Protein AF-A0A5B0N3D8-F1 (afdb_monomer_lite)

pLDDT: mean 88.39, std 17.31, range [31.67, 98.5]

Secondary structure (DSSP, 8-state):
-------PPPPSS---TTPEEPSSPEEBP--EE-SS-EE-TTT--EEEEE--S--SS--GGG-SS--SS--TTTT-EEEEEETT-GGG-EEEEEEEEE-TT--SHHHHTT-EEE-HHHHHHT---HHHHHHTEETT-EEEEES-TTSS-GGGS--

Foldseek 3Di:
DDDDPPPDPDPPDLPDPPKQWAPFWAFADCFAQALQGGDHLQPAWEKAAAQAQDDPDDECVRGQLAHNHRCLQFQFWKWKAQVPCPVLIDIHTHHHHDNQVDNDNVNRRRYMYTRPNSVVSNVADPVCVVVRTHGSTMIMDGPCSVVPPCSRDGD

InterPro domains:
  IPR036908 RlpA-like domain superfamily [G3DSA:2.40.40.10] (28-143)

Sequence (155 aa):
MNPGVHMAKRSETPDLERRYNTNQPSFYVAGGNGTCRVYDTNTDLGVCLWNGAEQNYPTAETAGWLNGDKKSNCGKQIYIQRKGRPETVQYVKVLDGCYFNAQTPDVGCFEIGVTLALFNKFNPTEKEKQDGKLYEGMTWDFNDLDGDKTANSPV

Structure (mmCIF, N/CA/C/O backbone):
data_AF-A0A5B0N3D8-F1
#
_entry.id   AF-A0A5B0N3D8-F1
#
loop_
_atom_site.group_PDB
_atom_site.id
_atom_site.type_symbol
_atom_site.label_atom_id
_atom_site.label_alt_id
_atom_site.label_comp_id
_atom_site.label_asym_id
_atom_site.label_entity_id
_atom_site.label_seq_id
_atom_site.pdbx_PDB_ins_code
_atom_site.Cartn_x
_atom_site.Cartn_y
_atom_site.Cartn_z
_atom_site.occupancy
_atom_site.B_iso_or_equiv
_atom_site.auth_seq_id
_atom_site.auth_comp_id
_atom_site.auth_asym_id
_atom_site.auth_atom_id
_atom_site.pdbx_PDB_model_num
ATOM 1 N N . MET A 1 1 ? 41.091 12.213 29.577 1.00 37.22 1 MET A N 1
ATOM 2 C CA . MET A 1 1 ? 40.534 10.981 28.976 1.00 37.22 1 MET A CA 1
ATOM 3 C C . MET A 1 1 ? 39.149 10.783 29.575 1.00 37.22 1 MET A C 1
ATOM 5 O O . MET A 1 1 ? 39.041 10.791 30.792 1.00 37.22 1 MET A O 1
ATOM 9 N N . ASN A 1 2 ? 38.111 10.770 28.735 1.00 31.67 2 ASN A N 1
ATOM 10 C CA . ASN A 1 2 ? 36.694 10.859 29.119 1.00 31.67 2 ASN A CA 1
ATOM 11 C C . ASN A 1 2 ? 36.172 9.564 29.769 1.00 31.67 2 ASN A C 1
ATOM 13 O O . ASN A 1 2 ? 36.261 8.517 29.125 1.00 31.67 2 ASN A O 1
ATOM 17 N N . PRO A 1 3 ? 35.553 9.618 30.961 1.00 38.97 3 PRO A N 1
ATOM 18 C CA . PRO A 1 3 ? 34.712 8.546 31.469 1.00 38.97 3 PRO A CA 1
ATOM 19 C C . PRO A 1 3 ? 33.243 8.855 31.140 1.00 38.97 3 PRO A C 1
ATOM 21 O O . PRO A 1 3 ? 32.737 9.914 31.498 1.00 38.97 3 PRO A O 1
ATOM 24 N N . GLY A 1 4 ? 32.548 7.933 30.476 1.00 38.19 4 GLY A N 1
ATOM 25 C CA . GLY A 1 4 ? 31.088 8.004 30.350 1.00 38.19 4 GLY A CA 1
ATOM 26 C C . GLY A 1 4 ? 30.569 7.932 28.922 1.00 38.19 4 GLY A C 1
ATOM 27 O O . GLY A 1 4 ? 29.920 8.856 28.447 1.00 38.19 4 GLY A O 1
ATOM 28 N N . VAL A 1 5 ? 30.784 6.800 28.255 1.00 41.28 5 VAL A N 1
ATOM 29 C CA . VAL A 1 5 ? 29.801 6.337 27.272 1.00 41.28 5 VAL A CA 1
ATOM 30 C C . VAL A 1 5 ? 28.942 5.325 28.012 1.00 41.28 5 VAL A C 1
ATOM 32 O O . VAL A 1 5 ? 29.324 4.167 28.175 1.00 41.28 5 VAL A O 1
ATOM 35 N N . HIS A 1 6 ? 27.811 5.791 28.542 1.00 38.78 6 HIS A N 1
ATOM 36 C CA . HIS A 1 6 ? 26.741 4.901 28.963 1.00 38.78 6 HIS A CA 1
ATOM 37 C C . HIS A 1 6 ? 26.333 4.088 27.735 1.00 38.78 6 HIS A C 1
ATOM 39 O O . HIS A 1 6 ? 25.738 4.623 26.802 1.00 38.78 6 HIS A O 1
ATOM 45 N N . MET A 1 7 ? 26.686 2.803 27.716 1.00 42.22 7 MET A N 1
ATOM 46 C CA . MET A 1 7 ? 26.062 1.859 26.803 1.00 42.22 7 MET A CA 1
ATOM 47 C C . MET A 1 7 ? 24.579 1.839 27.157 1.00 42.22 7 MET A C 1
ATOM 49 O O . MET A 1 7 ? 24.193 1.303 28.197 1.00 42.22 7 MET A O 1
ATOM 53 N N . ALA A 1 8 ? 23.762 2.498 26.337 1.00 45.22 8 ALA A N 1
ATOM 54 C CA . ALA A 1 8 ? 22.323 2.346 26.408 1.00 45.22 8 ALA A CA 1
ATOM 55 C C . ALA A 1 8 ? 22.035 0.846 26.278 1.00 45.22 8 ALA A C 1
ATOM 57 O O . ALA A 1 8 ? 22.397 0.221 25.279 1.00 45.22 8 ALA A O 1
ATOM 58 N N . LYS A 1 9 ? 21.465 0.250 27.331 1.00 37.78 9 LYS A N 1
ATOM 59 C CA . LYS A 1 9 ? 20.971 -1.123 27.275 1.00 37.78 9 LYS A CA 1
ATOM 60 C C . LYS A 1 9 ? 19.964 -1.191 26.128 1.00 37.78 9 LYS A C 1
ATOM 62 O O . LYS A 1 9 ? 18.964 -0.479 26.148 1.00 37.78 9 LYS A O 1
ATOM 67 N N . ARG A 1 10 ? 20.266 -2.028 25.136 1.00 42.47 10 ARG A N 1
ATOM 68 C CA . ARG A 1 10 ? 19.332 -2.455 24.092 1.00 42.47 10 ARG A CA 1
ATOM 69 C C . ARG A 1 10 ? 18.055 -2.942 24.783 1.00 42.47 10 ARG A C 1
ATOM 71 O O . ARG A 1 10 ? 18.166 -3.732 25.719 1.00 42.47 10 ARG A O 1
ATOM 78 N N . SER A 1 11 ? 16.895 -2.426 24.376 1.00 43.66 11 SER A N 1
ATOM 79 C CA . SER A 1 11 ? 15.593 -2.829 24.921 1.00 43.66 11 SER A CA 1
ATOM 80 C C . SER A 1 11 ? 15.483 -4.361 24.948 1.00 43.66 11 SER A C 1
ATOM 82 O O . SER A 1 11 ? 15.846 -5.018 23.975 1.00 43.66 11 SER A O 1
ATOM 84 N N . GLU A 1 12 ? 15.041 -4.930 26.075 1.00 42.38 12 GLU A N 1
ATOM 85 C CA . GLU A 1 12 ? 14.931 -6.385 26.314 1.00 42.38 12 GLU A CA 1
ATOM 86 C C . GLU A 1 12 ? 13.692 -7.028 25.667 1.00 42.38 12 GLU A C 1
ATOM 88 O O . GLU A 1 12 ? 13.403 -8.205 25.865 1.00 42.38 12 GLU A O 1
ATOM 93 N N . THR A 1 13 ? 13.002 -6.287 24.816 1.00 43.28 13 THR A N 1
ATOM 94 C CA . THR A 1 13 ? 12.149 -6.823 23.765 1.00 43.28 13 THR A CA 1
ATOM 95 C C . THR A 1 13 ? 12.826 -6.486 22.439 1.00 43.28 13 THR A C 1
ATOM 97 O O . THR A 1 13 ? 13.255 -5.341 22.264 1.00 43.28 13 THR A O 1
ATOM 100 N N . PRO A 1 14 ? 12.936 -7.411 21.467 1.00 41.41 14 PRO A N 1
ATOM 101 C CA . PRO A 1 14 ? 13.224 -7.053 20.081 1.00 41.41 14 PRO A CA 1
ATOM 102 C C . PRO A 1 14 ? 12.001 -6.313 19.508 1.00 41.41 14 PRO A C 1
ATOM 104 O O . PRO A 1 14 ? 11.403 -6.716 18.520 1.00 41.41 14 PRO A O 1
ATOM 107 N N . ASP A 1 15 ? 11.563 -5.250 20.182 1.00 43.44 15 ASP A N 1
ATOM 108 C CA . ASP A 1 15 ? 10.378 -4.481 19.869 1.00 43.44 15 ASP A CA 1
ATOM 109 C C . ASP A 1 15 ? 10.721 -3.587 18.693 1.00 43.44 15 ASP A C 1
ATOM 111 O O . ASP A 1 15 ? 10.954 -2.395 18.838 1.00 43.44 15 ASP A O 1
ATOM 115 N N . LEU A 1 16 ? 10.696 -4.180 17.502 1.00 47.69 16 LEU A N 1
ATOM 116 C CA . LEU A 1 16 ? 10.009 -3.554 16.388 1.00 47.69 16 LEU A CA 1
ATOM 117 C C . LEU A 1 16 ? 10.515 -2.122 16.094 1.00 47.69 16 LEU A C 1
ATOM 119 O O . LEU A 1 16 ? 9.726 -1.230 15.801 1.00 47.69 16 LEU A O 1
ATOM 123 N N . GLU A 1 17 ? 11.821 -1.872 16.213 1.00 46.16 17 GLU A N 1
ATOM 124 C CA . GLU A 1 17 ? 12.438 -0.554 15.976 1.00 46.16 17 GLU A CA 1
ATOM 125 C C . GLU A 1 17 ? 12.498 -0.210 14.477 1.00 46.16 17 GLU A C 1
ATOM 127 O O . GLU A 1 17 ? 12.806 0.917 14.098 1.00 46.16 17 GLU A O 1
ATOM 132 N N . ARG A 1 18 ? 12.167 -1.171 13.606 1.00 60.62 18 ARG A N 1
ATOM 133 C CA . ARG A 1 18 ? 12.283 -1.072 12.147 1.00 60.62 18 ARG A CA 1
ATOM 134 C C . ARG A 1 18 ? 10.950 -0.817 11.427 1.00 60.62 18 ARG A C 1
ATOM 136 O O . ARG A 1 18 ? 10.842 -1.096 10.247 1.00 60.62 18 ARG A O 1
ATOM 143 N N . ARG A 1 19 ? 9.921 -0.286 12.097 1.00 79.38 19 ARG A N 1
ATOM 144 C CA . ARG A 1 19 ? 8.605 -0.081 11.450 1.00 79.38 19 ARG A CA 1
ATOM 145 C C . ARG A 1 19 ? 8.559 1.197 10.624 1.00 79.38 19 ARG A C 1
ATOM 147 O O . ARG A 1 19 ? 9.006 2.254 11.071 1.00 79.38 19 ARG A O 1
ATOM 154 N N . TYR A 1 20 ? 7.881 1.127 9.488 1.00 88.06 20 TYR A N 1
ATOM 155 C CA . TYR A 1 20 ? 7.495 2.288 8.704 1.00 88.06 20 TYR A CA 1
ATOM 156 C C . TYR A 1 20 ? 6.211 2.878 9.279 1.00 88.06 20 TYR A C 1
ATOM 158 O O . TYR A 1 20 ? 5.166 2.229 9.329 1.00 88.06 20 TYR A O 1
ATOM 166 N N . ASN A 1 21 ? 6.298 4.120 9.738 1.00 92.12 21 ASN A N 1
ATOM 167 C CA . ASN A 1 21 ? 5.134 4.918 10.087 1.00 92.12 21 ASN A CA 1
ATOM 168 C C . ASN A 1 21 ? 4.851 5.871 8.937 1.00 92.12 21 ASN A C 1
ATOM 170 O O . ASN A 1 21 ? 5.733 6.653 8.589 1.00 92.12 21 ASN A O 1
ATOM 174 N N . THR A 1 22 ? 3.636 5.845 8.396 1.00 92.12 22 THR A N 1
ATOM 175 C CA . THR A 1 22 ? 3.267 6.800 7.349 1.00 92.12 22 THR A CA 1
ATOM 176 C C . THR A 1 22 ? 3.353 8.229 7.882 1.00 92.12 22 THR A C 1
ATOM 178 O O . THR A 1 22 ? 3.076 8.501 9.066 1.00 92.12 22 THR A O 1
ATOM 181 N N . ASN A 1 23 ? 3.747 9.140 6.994 1.00 89.56 23 ASN A N 1
ATOM 182 C CA . ASN A 1 23 ? 3.765 10.575 7.248 1.00 89.56 23 ASN A CA 1
ATOM 183 C C . ASN A 1 23 ? 2.521 11.253 6.663 1.00 89.56 23 ASN A C 1
ATOM 185 O O . ASN A 1 23 ? 2.191 12.367 7.068 1.00 89.56 23 ASN A O 1
ATOM 189 N N . GLN A 1 24 ? 1.816 10.580 5.748 1.00 90.00 24 GLN A N 1
ATOM 190 C CA . GLN A 1 24 ? 0.567 11.041 5.153 1.00 90.00 24 GLN A CA 1
ATOM 191 C C . GLN A 1 24 ? -0.600 10.080 5.456 1.00 90.00 24 GLN A C 1
ATOM 19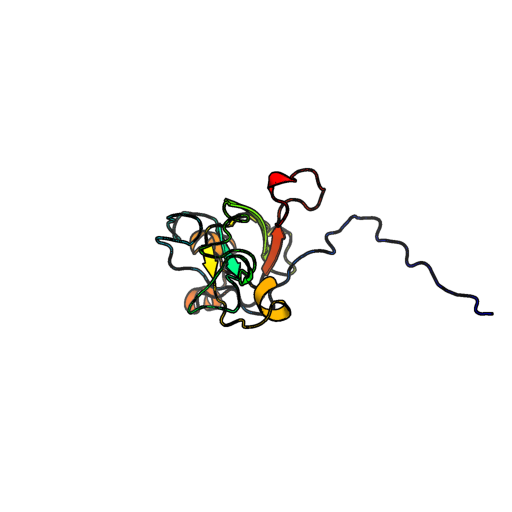3 O O . GLN A 1 24 ? -0.392 8.928 5.862 1.00 90.00 24 GLN A O 1
ATOM 198 N N . PRO A 1 25 ? -1.855 10.539 5.276 1.00 92.62 25 PRO A N 1
ATOM 199 C CA . PRO A 1 25 ? -3.020 9.667 5.342 1.00 92.62 25 PRO A CA 1
ATOM 200 C C . PRO A 1 25 ? -2.970 8.568 4.276 1.00 92.62 25 PRO A C 1
ATOM 202 O O . PRO A 1 25 ? -2.818 8.859 3.087 1.00 92.62 25 PRO A O 1
ATOM 205 N N . SER A 1 26 ? -3.186 7.317 4.679 1.00 92.38 26 SER A N 1
ATOM 206 C CA . SER A 1 26 ? -3.317 6.202 3.735 1.00 92.38 26 SER A CA 1
ATOM 207 C C . SER A 1 26 ? -4.662 6.266 3.021 1.00 92.38 26 SER A C 1
ATOM 209 O O . SER A 1 26 ? -5.703 6.361 3.668 1.00 92.38 26 SER A O 1
ATOM 211 N N . PHE A 1 27 ? -4.658 6.186 1.693 1.00 94.44 27 PHE A N 1
ATOM 212 C CA . PHE A 1 27 ? -5.870 6.118 0.873 1.00 94.44 27 PHE A CA 1
ATOM 213 C C . PHE A 1 27 ? -6.199 4.673 0.485 1.00 94.44 27 PHE A C 1
ATOM 215 O O . PHE A 1 27 ? -5.339 3.791 0.606 1.00 94.44 27 PHE A O 1
ATOM 222 N N . TYR A 1 28 ? -7.418 4.435 -0.015 1.00 91.44 28 TYR A N 1
ATOM 223 C CA . TYR A 1 28 ? -7.745 3.157 -0.645 1.00 91.44 28 TYR A CA 1
ATOM 224 C C . TYR A 1 28 ? -7.571 3.170 -2.172 1.00 91.44 28 TYR A C 1
ATOM 226 O O . TYR A 1 28 ? -7.935 4.130 -2.849 1.00 91.44 28 TYR A O 1
ATOM 234 N N . VAL A 1 29 ? -7.016 2.095 -2.729 1.00 93.88 29 VAL A N 1
ATOM 235 C CA . VAL A 1 29 ? -6.782 1.928 -4.174 1.00 93.88 29 VAL A CA 1
ATOM 236 C C . VAL A 1 29 ? -8.042 1.455 -4.907 1.00 93.88 29 VAL A C 1
ATOM 238 O O . VAL A 1 29 ? -8.901 0.802 -4.317 1.00 93.88 29 VAL A O 1
ATOM 241 N N . ALA A 1 30 ? -8.150 1.739 -6.207 1.00 91.25 30 ALA A N 1
ATOM 242 C CA . ALA A 1 30 ? -9.328 1.391 -7.012 1.00 91.25 30 ALA A CA 1
ATOM 243 C C . ALA A 1 30 ? -9.405 -0.094 -7.438 1.00 91.25 30 ALA A C 1
ATOM 245 O O . ALA A 1 30 ? -10.476 -0.556 -7.822 1.00 91.25 30 ALA A O 1
ATOM 246 N N . GLY A 1 31 ? -8.310 -0.858 -7.351 1.00 91.69 31 GLY A N 1
ATOM 247 C CA . GLY A 1 31 ? -8.246 -2.217 -7.902 1.00 91.69 31 GLY A CA 1
ATOM 248 C C . GLY A 1 31 ? -7.962 -2.247 -9.405 1.00 91.69 31 GLY A C 1
ATOM 249 O O . GLY A 1 31 ? -7.671 -1.222 -10.020 1.00 91.69 31 GLY A O 1
ATOM 250 N N . GLY A 1 32 ? -8.044 -3.437 -10.001 1.00 94.62 32 GLY A N 1
ATOM 251 C CA . GLY A 1 32 ? -7.793 -3.663 -11.425 1.00 94.62 32 GLY A CA 1
ATOM 252 C C . GLY A 1 32 ? -6.439 -4.314 -11.695 1.00 94.62 32 GLY A C 1
ATOM 253 O O . GLY A 1 32 ? -5.962 -5.122 -10.898 1.00 94.62 32 GLY A O 1
ATOM 254 N N . ASN A 1 33 ? -5.845 -4.010 -12.854 1.00 94.75 33 ASN A N 1
ATOM 255 C CA . ASN A 1 33 ? -4.551 -4.560 -13.257 1.00 94.75 33 ASN A CA 1
ATOM 256 C C . ASN A 1 33 ? -3.405 -3.836 -12.538 1.00 94.75 33 ASN A C 1
ATOM 258 O O . ASN A 1 33 ? -2.866 -2.858 -13.053 1.00 94.75 33 ASN A O 1
ATOM 262 N N . GLY A 1 34 ? -3.069 -4.314 -11.342 1.00 92.56 34 GLY A N 1
ATOM 263 C CA . GLY A 1 34 ? -1.961 -3.796 -10.554 1.00 92.56 34 GLY A CA 1
ATOM 264 C C . GLY A 1 34 ? -0.595 -4.266 -11.043 1.00 92.56 34 GLY A C 1
ATOM 265 O O . GLY A 1 34 ? -0.454 -5.231 -11.796 1.00 92.56 34 GLY A O 1
ATOM 266 N N . THR A 1 35 ? 0.439 -3.620 -10.519 1.00 95.81 35 THR A N 1
ATOM 267 C CA . THR A 1 35 ? 1.857 -3.904 -10.775 1.00 95.81 35 THR A CA 1
ATOM 268 C C . THR A 1 35 ? 2.198 -5.382 -10.554 1.00 95.81 35 THR A C 1
ATOM 270 O O . THR A 1 35 ? 2.928 -5.979 -11.355 1.00 95.81 35 THR A O 1
ATOM 273 N N . CYS A 1 36 ? 1.656 -5.994 -9.494 1.00 96.69 36 CYS A N 1
ATOM 274 C CA . CYS A 1 36 ? 1.937 -7.388 -9.154 1.00 96.69 36 CYS A CA 1
ATOM 275 C C . CYS A 1 36 ? 0.954 -8.379 -9.773 1.00 96.69 36 CYS A C 1
ATOM 277 O O . CYS A 1 36 ? 1.361 -9.473 -10.162 1.00 96.69 36 CYS A O 1
ATOM 279 N N . ARG A 1 37 ? -0.337 -8.035 -9.806 1.00 94.56 37 ARG A N 1
ATOM 280 C CA . ARG A 1 37 ? -1.414 -8.886 -10.321 1.00 94.56 37 ARG A CA 1
ATOM 281 C C . ARG A 1 37 ? -2.701 -8.087 -10.504 1.00 94.56 37 ARG A C 1
ATOM 283 O O . ARG A 1 37 ? -2.837 -6.992 -9.969 1.00 94.56 37 ARG A O 1
ATOM 290 N N . VAL A 1 38 ? -3.685 -8.708 -11.149 1.00 97.56 38 VAL A N 1
ATOM 291 C CA . VAL A 1 38 ? -5.078 -8.254 -11.081 1.00 97.56 38 VAL A CA 1
ATOM 292 C C . VAL A 1 38 ? -5.642 -8.506 -9.676 1.00 97.56 38 VAL A C 1
ATOM 294 O O . VAL A 1 38 ? -5.411 -9.577 -9.109 1.00 97.56 38 VAL A O 1
ATOM 297 N N . TYR A 1 39 ? -6.360 -7.534 -9.110 1.00 97.56 39 TYR A N 1
ATOM 298 C CA . TYR A 1 39 ? -7.036 -7.656 -7.812 1.00 97.56 39 TYR A CA 1
ATOM 299 C C . TYR A 1 39 ? -8.336 -6.841 -7.763 1.00 97.56 39 TYR A C 1
ATOM 301 O O . TYR A 1 39 ? -8.471 -5.826 -8.450 1.00 97.56 39 TYR A O 1
ATOM 309 N N . ASP A 1 40 ? -9.283 -7.273 -6.932 1.00 97.94 40 ASP A N 1
ATOM 310 C CA . ASP A 1 40 ? -10.518 -6.542 -6.639 1.00 97.94 40 ASP A CA 1
ATOM 311 C C . ASP A 1 40 ? -10.390 -5.850 -5.281 1.00 97.94 40 ASP A C 1
ATOM 313 O O . ASP A 1 40 ? -10.330 -6.494 -4.234 1.00 97.94 40 ASP A O 1
ATOM 317 N N . THR A 1 41 ? -10.373 -4.517 -5.284 1.00 98.25 41 THR A N 1
ATOM 318 C CA . THR A 1 41 ? -10.217 -3.720 -4.060 1.00 98.25 41 THR A CA 1
ATOM 319 C C . THR A 1 41 ? -11.327 -3.956 -3.030 1.00 98.25 41 THR A C 1
ATOM 321 O O . THR A 1 41 ? -11.105 -3.749 -1.837 1.00 98.25 41 THR A O 1
ATOM 324 N N . ASN A 1 42 ? -12.511 -4.404 -3.460 1.00 98.19 42 ASN A N 1
ATOM 325 C CA . ASN A 1 42 ? -13.657 -4.639 -2.582 1.00 98.19 42 ASN A CA 1
ATOM 326 C C . ASN A 1 42 ? -13.538 -5.942 -1.786 1.00 98.19 42 ASN A C 1
ATOM 328 O O . ASN A 1 42 ? -14.178 -6.070 -0.742 1.00 98.19 42 ASN A O 1
ATOM 332 N N . THR A 1 43 ? -12.734 -6.902 -2.255 1.00 98.00 43 THR A N 1
ATOM 333 C CA . THR A 1 43 ? -12.638 -8.241 -1.651 1.00 98.00 43 THR A CA 1
ATOM 334 C C . THR A 1 43 ? -11.223 -8.636 -1.253 1.00 98.00 43 THR A C 1
ATOM 336 O O . THR A 1 43 ? -11.039 -9.313 -0.241 1.00 98.00 43 THR A O 1
ATOM 339 N N . ASP A 1 44 ? -10.213 -8.242 -2.027 1.00 98.19 44 ASP A N 1
ATOM 340 C CA . ASP A 1 44 ? -8.825 -8.582 -1.742 1.00 98.19 44 ASP A CA 1
ATOM 341 C C . ASP A 1 44 ? -8.281 -7.728 -0.597 1.00 98.19 44 ASP A C 1
ATOM 343 O O . ASP A 1 44 ? -8.342 -6.504 -0.634 1.00 98.19 44 ASP A O 1
ATOM 347 N N . LEU A 1 45 ? -7.677 -8.378 0.401 1.00 98.06 45 LEU A N 1
ATOM 348 C CA . LEU A 1 45 ? -6.918 -7.701 1.450 1.00 98.06 45 LEU A CA 1
ATOM 349 C C . LEU A 1 45 ? -5.462 -7.545 1.017 1.00 98.06 45 LEU A C 1
ATOM 351 O O . LEU A 1 45 ? -4.689 -8.508 0.977 1.00 98.06 45 LEU A O 1
ATOM 355 N N . GLY A 1 46 ? -5.076 -6.312 0.732 1.00 97.94 46 GLY A N 1
ATOM 356 C CA . GLY A 1 46 ? -3.717 -5.994 0.330 1.00 97.94 46 GLY A CA 1
ATOM 357 C C . GLY A 1 46 ? -3.405 -4.515 0.325 1.00 97.94 46 GLY A C 1
ATOM 358 O O . GLY A 1 46 ? -4.240 -3.682 0.696 1.00 97.94 46 GLY A O 1
ATOM 359 N N . VAL A 1 47 ? -2.177 -4.227 -0.088 1.00 98.19 47 VAL A N 1
ATOM 360 C CA . VAL A 1 47 ? -1.594 -2.887 -0.084 1.00 98.19 47 VAL A CA 1
ATOM 361 C C . VAL A 1 47 ? -0.895 -2.564 -1.393 1.00 98.19 47 VAL A C 1
ATOM 363 O O . VAL A 1 47 ? -0.492 -3.465 -2.136 1.00 98.19 47 VAL A O 1
ATOM 366 N N . CYS A 1 48 ? -0.700 -1.270 -1.619 1.00 97.94 48 CYS A N 1
ATOM 367 C CA . CYS A 1 48 ? 0.267 -0.768 -2.574 1.00 97.94 48 CYS A CA 1
ATOM 368 C C . CYS A 1 48 ? 1.416 -0.062 -1.851 1.00 97.94 48 CYS A C 1
ATOM 370 O O . CYS A 1 48 ? 1.187 0.689 -0.900 1.00 97.94 48 CYS A O 1
ATOM 372 N N . LEU A 1 49 ? 2.644 -0.305 -2.306 1.00 97.75 49 LEU A N 1
ATOM 373 C CA . LEU A 1 49 ? 3.851 0.337 -1.775 1.00 97.75 49 LEU A CA 1
ATOM 374 C C . LEU A 1 49 ? 4.426 1.321 -2.792 1.00 97.75 49 LEU A C 1
ATOM 376 O O . LEU A 1 49 ? 4.027 1.317 -3.955 1.00 97.75 49 LEU A O 1
ATOM 380 N N . TRP A 1 50 ? 5.353 2.181 -2.368 1.00 97.50 50 TRP A N 1
ATOM 381 C CA . TRP A 1 50 ? 5.850 3.245 -3.239 1.00 97.50 50 TRP A CA 1
ATOM 382 C C . TRP A 1 50 ? 6.548 2.702 -4.483 1.00 97.50 50 TRP A C 1
ATOM 384 O O . TRP A 1 50 ? 7.436 1.852 -4.374 1.00 97.50 50 TRP A O 1
ATOM 394 N N . ASN A 1 51 ? 6.143 3.196 -5.657 1.00 96.62 51 ASN A N 1
ATOM 395 C CA . ASN A 1 51 ? 6.634 2.696 -6.936 1.00 96.62 51 ASN A CA 1
ATOM 396 C C . ASN A 1 51 ? 7.959 3.338 -7.403 1.00 96.62 51 ASN A C 1
ATOM 398 O O . ASN A 1 51 ? 8.566 2.874 -8.365 1.00 96.62 51 ASN A O 1
ATOM 402 N N . GLY A 1 52 ? 8.440 4.364 -6.699 1.00 96.44 52 GLY A N 1
ATOM 403 C CA . GLY A 1 52 ? 9.647 5.115 -7.049 1.00 96.44 52 GLY A CA 1
ATOM 404 C C . GLY A 1 52 ? 9.340 6.518 -7.569 1.00 96.44 52 GLY A C 1
ATOM 405 O O . GLY A 1 52 ? 8.190 6.888 -7.790 1.00 96.44 52 GLY A O 1
ATOM 406 N N . ALA A 1 53 ? 10.382 7.331 -7.732 1.00 95.56 53 ALA A N 1
ATOM 407 C CA . ALA A 1 53 ? 10.236 8.731 -8.135 1.00 95.56 53 ALA A CA 1
ATOM 408 C C . ALA A 1 53 ? 10.007 8.900 -9.647 1.00 95.56 53 ALA A C 1
ATOM 410 O O . ALA A 1 53 ? 9.293 9.806 -10.069 1.00 95.56 53 ALA A O 1
ATOM 411 N N . GLU A 1 54 ? 10.601 8.026 -10.464 1.00 95.94 54 GLU A N 1
ATOM 412 C CA . GLU A 1 54 ? 10.488 8.064 -11.925 1.00 95.94 54 GLU A CA 1
ATOM 413 C C . GLU A 1 54 ? 9.149 7.468 -12.379 1.00 95.94 54 GLU A C 1
ATOM 415 O O . GLU A 1 54 ? 8.863 6.306 -12.097 1.00 95.94 54 GLU A O 1
ATOM 420 N N . GLN A 1 55 ? 8.335 8.262 -13.081 1.00 93.56 55 GLN A N 1
ATOM 421 C CA . GLN A 1 55 ? 6.991 7.868 -13.533 1.00 93.56 55 GLN A CA 1
ATOM 422 C C . GLN A 1 55 ? 6.842 7.805 -15.058 1.00 93.56 55 GLN A C 1
ATOM 424 O O . GLN A 1 55 ? 5.880 7.217 -15.544 1.00 93.56 55 GLN A O 1
ATOM 429 N N . ASN A 1 56 ? 7.759 8.403 -15.821 1.00 94.19 56 ASN A N 1
ATOM 430 C CA . ASN A 1 56 ? 7.683 8.442 -17.280 1.00 94.19 56 ASN A CA 1
ATOM 431 C C . ASN A 1 56 ? 8.363 7.220 -17.902 1.00 94.19 56 ASN A C 1
ATOM 433 O O . ASN A 1 56 ? 7.802 6.595 -18.799 1.00 94.19 56 ASN A O 1
ATOM 437 N N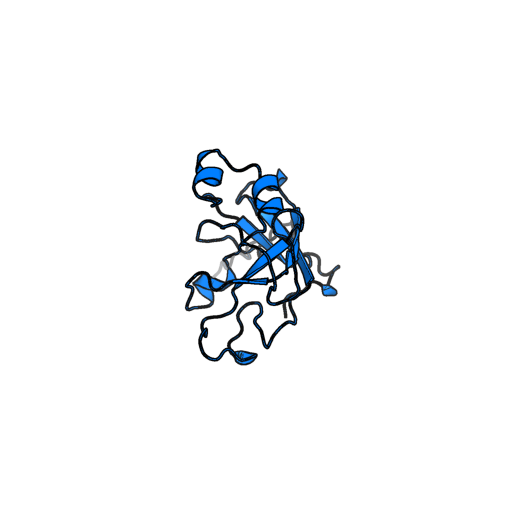 . TYR A 1 57 ? 9.559 6.879 -17.411 1.00 95.25 57 TYR A N 1
ATOM 438 C CA . TYR A 1 57 ? 10.367 5.764 -17.916 1.00 95.25 57 TYR A CA 1
ATOM 439 C C . TYR A 1 57 ? 10.975 4.955 -16.760 1.00 95.25 57 TYR A C 1
ATOM 441 O O . TYR A 1 57 ? 12.197 4.939 -16.600 1.00 95.25 57 TYR A O 1
ATOM 449 N N . PRO A 1 58 ? 10.143 4.328 -15.908 1.00 94.75 58 PRO A N 1
ATOM 450 C CA . PRO A 1 58 ? 10.640 3.573 -14.767 1.00 94.75 58 PRO A CA 1
ATOM 451 C C . PRO A 1 58 ? 11.472 2.373 -15.229 1.00 94.75 58 PRO A C 1
ATOM 453 O O . PRO A 1 58 ? 11.056 1.649 -16.128 1.00 94.75 58 PRO A O 1
ATOM 456 N N . THR A 1 59 ? 12.610 2.144 -14.575 1.00 96.88 59 THR A N 1
ATOM 457 C CA . THR A 1 59 ? 13.450 0.949 -14.740 1.00 96.88 59 THR A CA 1
ATOM 458 C C . THR A 1 59 ? 13.576 0.210 -13.410 1.00 96.88 59 THR A C 1
ATOM 460 O O . THR A 1 59 ? 13.107 0.683 -12.370 1.00 96.88 59 THR A O 1
ATOM 463 N N . ALA A 1 60 ? 14.237 -0.949 -13.394 1.00 96.25 60 ALA A N 1
ATOM 464 C CA . ALA A 1 60 ? 14.479 -1.670 -12.147 1.00 96.25 60 ALA A CA 1
ATOM 465 C C . ALA A 1 60 ? 15.315 -0.856 -11.133 1.00 96.25 60 ALA A C 1
ATOM 467 O O . ALA A 1 60 ? 15.127 -1.000 -9.925 1.00 96.25 60 ALA A O 1
ATOM 468 N N . GLU A 1 61 ? 16.203 0.021 -11.609 1.00 95.44 61 GLU A N 1
ATOM 469 C CA . GLU A 1 61 ? 17.085 0.869 -10.797 1.00 95.44 61 GLU A CA 1
ATOM 470 C C . GLU A 1 61 ? 16.360 2.076 -10.192 1.00 95.44 61 GLU A C 1
ATOM 472 O O . GLU A 1 61 ? 16.771 2.573 -9.145 1.00 95.44 61 GLU A O 1
ATOM 477 N N . THR A 1 62 ? 15.281 2.545 -10.825 1.00 95.19 62 THR A N 1
ATOM 478 C CA . THR A 1 62 ? 14.478 3.676 -10.329 1.00 95.19 62 THR A CA 1
ATOM 479 C C . THR A 1 62 ? 13.308 3.236 -9.449 1.00 95.19 62 THR A C 1
ATOM 481 O O . THR A 1 62 ? 12.486 4.067 -9.054 1.00 95.19 62 THR A O 1
ATOM 484 N N . ALA A 1 63 ? 13.192 1.935 -9.175 1.00 96.00 63 ALA A N 1
ATOM 485 C CA . ALA A 1 63 ? 12.128 1.381 -8.356 1.00 96.00 63 ALA A CA 1
ATOM 486 C C . ALA A 1 63 ? 12.210 1.881 -6.908 1.00 96.00 63 ALA A C 1
ATOM 488 O O . ALA A 1 63 ? 13.288 1.954 -6.318 1.00 96.00 63 ALA A O 1
ATOM 489 N N . GLY A 1 64 ? 11.046 2.167 -6.321 1.00 96.12 64 GLY A N 1
ATOM 490 C CA . GLY A 1 64 ? 10.899 2.270 -4.871 1.00 96.12 64 GLY A CA 1
ATOM 491 C C . GLY A 1 64 ? 10.921 0.876 -4.237 1.00 96.12 64 GLY A C 1
ATOM 492 O O . GLY A 1 64 ? 11.849 0.090 -4.425 1.00 96.12 64 GLY A O 1
ATOM 493 N N . TRP A 1 65 ? 9.848 0.525 -3.530 1.00 96.94 65 TRP A N 1
ATOM 494 C CA . TRP A 1 65 ? 9.665 -0.845 -3.044 1.00 96.94 65 TRP A CA 1
ATOM 495 C C . TRP A 1 65 ? 9.413 -1.839 -4.181 1.00 96.94 65 TRP A C 1
ATOM 497 O O . TRP A 1 65 ? 9.757 -3.012 -4.071 1.00 96.94 65 TRP A O 1
ATOM 507 N N . LEU A 1 66 ? 8.799 -1.393 -5.270 1.00 97.44 66 LEU A N 1
ATOM 508 C CA . LEU A 1 66 ? 8.553 -2.175 -6.476 1.00 97.44 66 LEU A CA 1
ATOM 509 C C . LEU A 1 66 ? 8.257 -1.232 -7.635 1.00 97.44 66 LEU A C 1
ATOM 511 O O . LEU A 1 66 ? 7.933 -0.082 -7.404 1.00 97.44 66 LEU A O 1
ATOM 515 N N . ASN A 1 67 ? 8.287 -1.712 -8.868 1.00 97.06 67 ASN A N 1
ATOM 516 C CA . ASN A 1 67 ? 7.608 -1.067 -9.992 1.00 97.06 67 ASN A CA 1
ATOM 517 C C . ASN A 1 67 ? 7.323 -2.107 -11.085 1.00 97.06 67 ASN A C 1
ATOM 519 O O . ASN A 1 67 ? 7.384 -3.313 -10.829 1.00 97.06 67 ASN A O 1
ATOM 523 N N . GLY A 1 68 ? 6.988 -1.648 -12.294 1.00 94.94 68 GLY A N 1
ATOM 524 C CA . GLY A 1 68 ? 6.745 -2.522 -13.442 1.00 94.94 68 GLY A CA 1
ATOM 525 C C . GLY A 1 68 ? 7.909 -3.470 -13.757 1.00 94.94 68 GLY A C 1
ATOM 526 O O . GLY A 1 68 ? 7.652 -4.622 -14.106 1.00 94.94 68 GLY A O 1
ATOM 527 N N . ASP A 1 69 ? 9.149 -3.026 -13.534 1.00 95.81 69 ASP A N 1
ATOM 528 C CA . ASP A 1 69 ? 10.372 -3.746 -13.904 1.00 95.81 69 ASP A CA 1
ATOM 529 C C . ASP A 1 69 ? 11.037 -4.464 -12.714 1.00 95.81 69 ASP A C 1
ATOM 531 O O . ASP A 1 69 ? 11.641 -5.523 -12.884 1.00 95.81 69 ASP A O 1
ATOM 535 N N . LYS A 1 70 ? 10.877 -3.960 -11.481 1.00 96.56 70 LYS A N 1
ATOM 536 C CA . LYS A 1 70 ? 11.335 -4.596 -10.234 1.00 96.56 70 LYS A CA 1
ATOM 537 C C . LYS A 1 70 ? 10.140 -5.079 -9.411 1.00 96.56 70 LYS A C 1
ATOM 539 O O . LYS A 1 70 ? 9.606 -4.363 -8.568 1.00 96.56 70 LYS A O 1
ATOM 544 N N . LYS A 1 71 ? 9.747 -6.339 -9.619 1.00 96.75 71 LYS A N 1
ATOM 545 C CA . LYS A 1 71 ? 8.598 -6.981 -8.942 1.00 96.75 71 LYS A CA 1
ATOM 546 C C . LYS A 1 71 ? 8.976 -7.879 -7.759 1.00 96.75 71 LYS A C 1
ATOM 548 O O . LYS A 1 71 ? 8.142 -8.637 -7.275 1.00 96.75 71 LYS A O 1
ATOM 553 N N . SER A 1 72 ? 10.215 -7.820 -7.275 1.00 96.12 72 SER A N 1
ATOM 554 C CA . SER A 1 72 ? 10.739 -8.725 -6.235 1.00 96.12 72 SER A CA 1
ATOM 555 C C . SER A 1 72 ? 9.951 -8.700 -4.920 1.00 96.12 72 SER A C 1
ATOM 557 O O . SER A 1 72 ? 9.915 -9.710 -4.220 1.00 96.12 72 SER A O 1
ATOM 559 N N . ASN A 1 73 ? 9.299 -7.579 -4.594 1.00 97.50 73 ASN A N 1
ATOM 560 C CA . ASN A 1 73 ? 8.477 -7.439 -3.388 1.00 97.50 73 ASN A CA 1
ATOM 561 C C . ASN A 1 73 ? 6.991 -7.789 -3.596 1.00 97.50 73 ASN A C 1
ATOM 563 O O . ASN A 1 73 ? 6.216 -7.782 -2.639 1.00 97.50 73 ASN A O 1
ATOM 567 N N . CYS A 1 74 ? 6.579 -8.149 -4.814 1.00 97.69 74 CYS A N 1
ATOM 568 C CA . CYS A 1 74 ? 5.208 -8.555 -5.099 1.00 97.69 74 CYS A CA 1
ATOM 569 C C . CYS A 1 74 ? 4.805 -9.828 -4.350 1.00 97.69 74 CYS A C 1
ATOM 571 O O . CYS A 1 74 ? 5.541 -10.811 -4.309 1.00 97.69 74 CYS A O 1
ATOM 573 N N . GLY A 1 75 ? 3.599 -9.829 -3.778 1.00 97.19 75 GLY A N 1
ATOM 574 C CA . GLY A 1 75 ? 3.028 -10.988 -3.090 1.00 97.19 75 GLY A CA 1
ATOM 575 C C . GLY A 1 75 ? 3.626 -11.296 -1.715 1.00 97.19 75 GLY A C 1
ATOM 576 O O . GLY A 1 75 ? 3.040 -12.116 -1.000 1.00 97.19 75 GLY A O 1
ATOM 577 N N . LYS A 1 76 ? 4.719 -10.627 -1.319 1.00 97.62 76 LYS A N 1
ATOM 578 C CA . LYS A 1 76 ? 5.261 -10.705 0.041 1.00 97.62 76 LYS A CA 1
ATOM 579 C C . LYS A 1 76 ? 4.214 -10.246 1.043 1.00 97.62 76 LYS A C 1
ATOM 581 O O . LYS A 1 76 ? 3.404 -9.356 0.761 1.00 97.62 76 LYS A O 1
ATOM 586 N N . GLN A 1 77 ? 4.222 -10.886 2.203 1.00 97.12 77 GLN A N 1
ATOM 587 C CA . GLN A 1 77 ? 3.341 -10.516 3.292 1.00 97.12 77 GLN A CA 1
ATOM 588 C C . GLN A 1 77 ? 3.963 -9.381 4.100 1.00 97.12 77 GLN A C 1
ATOM 590 O O . GLN A 1 77 ? 5.135 -9.430 4.469 1.00 97.12 77 GLN A O 1
ATOM 595 N N . ILE A 1 78 ? 3.145 -8.391 4.417 1.00 96.44 78 ILE A N 1
ATOM 596 C CA . ILE A 1 78 ? 3.460 -7.341 5.375 1.00 96.44 78 ILE A CA 1
ATOM 597 C C . ILE A 1 78 ? 2.543 -7.488 6.586 1.00 96.44 78 ILE A C 1
ATOM 599 O O . ILE A 1 78 ? 1.441 -8.040 6.468 1.00 96.44 78 ILE A O 1
ATOM 603 N N . TYR A 1 79 ? 2.970 -6.978 7.735 1.00 94.88 79 TYR A N 1
ATOM 604 C CA . TYR A 1 79 ? 2.023 -6.610 8.779 1.00 94.88 79 TYR A CA 1
ATOM 605 C C . TYR A 1 79 ? 1.694 -5.120 8.643 1.00 94.88 79 TYR A C 1
ATOM 607 O O . TYR A 1 79 ? 2.526 -4.317 8.221 1.00 94.88 79 TYR A O 1
ATOM 615 N N . ILE A 1 80 ? 0.475 -4.746 9.008 1.00 97.06 80 ILE A N 1
ATOM 616 C CA . ILE A 1 80 ? 0.001 -3.365 8.970 1.00 97.06 80 ILE A CA 1
ATOM 617 C C . ILE A 1 80 ? -1.057 -3.153 10.051 1.00 97.06 80 ILE A C 1
ATOM 619 O O . ILE A 1 80 ? -1.927 -3.994 10.257 1.00 97.06 80 ILE A O 1
ATOM 623 N N . GLN A 1 81 ? -0.996 -2.021 10.740 1.00 96.56 81 GLN A N 1
ATOM 624 C CA . GLN A 1 81 ? -1.936 -1.626 11.789 1.00 96.56 81 GLN A CA 1
ATOM 625 C C . GLN A 1 81 ? -2.176 -0.117 11.741 1.00 96.56 81 GLN A C 1
ATOM 627 O O . GLN A 1 81 ? -1.333 0.629 11.232 1.00 96.56 81 GLN A O 1
ATOM 632 N N . ARG A 1 82 ? -3.285 0.358 12.317 1.00 96.25 82 ARG A N 1
ATOM 633 C CA . ARG A 1 82 ? -3.450 1.793 12.579 1.00 96.25 82 ARG A CA 1
ATOM 634 C C . ARG A 1 82 ? -2.320 2.267 13.494 1.00 96.25 82 ARG A C 1
ATOM 636 O O . ARG A 1 82 ? -1.920 1.565 14.431 1.00 96.25 82 ARG A O 1
ATOM 643 N N . LYS A 1 83 ? -1.783 3.452 13.212 1.00 92.94 83 LYS A N 1
ATOM 644 C CA . LYS A 1 83 ? -0.655 4.009 13.965 1.00 92.94 83 LYS A CA 1
ATOM 645 C C . LYS A 1 83 ? -0.990 4.087 15.458 1.00 92.94 83 LYS A C 1
ATOM 647 O O . LYS A 1 83 ? -2.038 4.597 15.841 1.00 92.94 83 LYS A O 1
ATOM 652 N N . GLY A 1 84 ? -0.116 3.533 16.300 1.00 90.25 84 GLY A N 1
ATOM 653 C CA . GLY A 1 84 ? -0.312 3.489 17.757 1.00 90.25 84 GLY A CA 1
ATOM 654 C C . GLY A 1 84 ? -1.414 2.543 18.264 1.00 90.25 84 GLY A C 1
ATOM 655 O O . GLY A 1 84 ? -1.691 2.558 19.458 1.00 90.25 84 GLY A O 1
ATOM 656 N N . ARG A 1 85 ? -2.023 1.719 17.398 1.00 92.75 85 ARG A N 1
ATOM 657 C CA . ARG A 1 85 ? -3.137 0.812 17.731 1.00 92.75 85 ARG A CA 1
ATOM 658 C C . ARG A 1 85 ? -2.810 -0.654 17.395 1.00 92.75 85 ARG A C 1
ATOM 660 O O . ARG A 1 85 ? -3.276 -1.169 16.370 1.00 92.75 85 ARG A O 1
ATOM 667 N N . PRO A 1 86 ? -1.956 -1.327 18.191 1.00 91.31 86 PRO A N 1
ATOM 668 C CA . PRO A 1 86 ? -1.477 -2.685 17.905 1.00 91.31 86 PRO A CA 1
ATOM 669 C C . PRO A 1 86 ? -2.581 -3.748 17.838 1.00 91.31 86 PRO A C 1
ATOM 671 O O . PRO A 1 86 ? -2.435 -4.751 17.147 1.00 91.31 86 PRO A O 1
ATOM 674 N N . GLU A 1 87 ? -3.721 -3.514 18.482 1.00 93.12 87 GLU A N 1
ATOM 675 C CA . GLU A 1 87 ? -4.901 -4.377 18.429 1.00 93.12 87 GLU A CA 1
ATOM 676 C C . GLU A 1 87 ? -5.544 -4.459 17.035 1.00 93.12 87 GLU A C 1
ATOM 678 O O . GLU A 1 87 ? -6.369 -5.334 16.782 1.00 93.12 87 GLU A O 1
ATOM 683 N N . THR A 1 88 ? -5.171 -3.564 16.115 1.00 95.75 88 THR A N 1
ATOM 684 C CA . THR A 1 88 ? -5.735 -3.509 14.758 1.00 95.75 88 THR A CA 1
ATOM 685 C C . THR A 1 88 ? -4.940 -4.303 13.722 1.00 95.75 88 THR A C 1
ATOM 687 O O . THR A 1 88 ? -5.316 -4.297 12.549 1.00 95.75 88 THR A O 1
ATOM 690 N N . VAL A 1 89 ? -3.860 -4.987 14.121 1.00 96.25 89 VAL A N 1
ATOM 691 C CA . VAL A 1 89 ? -2.905 -5.615 13.196 1.00 96.25 89 VAL A CA 1
ATOM 692 C C . VAL A 1 89 ? -3.562 -6.546 12.175 1.00 96.25 89 VAL A C 1
ATOM 694 O O . VAL A 1 89 ? -4.423 -7.368 12.488 1.00 96.25 89 VAL A O 1
ATOM 697 N N . GLN A 1 90 ? -3.129 -6.419 10.925 1.00 97.56 90 GLN A N 1
ATOM 698 C CA . GLN A 1 90 ? -3.502 -7.262 9.800 1.00 97.56 90 GLN A CA 1
ATOM 699 C C . GLN A 1 90 ? -2.241 -7.768 9.107 1.00 97.56 90 GLN A C 1
ATOM 701 O O . GLN A 1 90 ? -1.252 -7.047 9.006 1.00 97.56 90 GLN A O 1
ATOM 706 N N . TYR A 1 91 ? -2.307 -8.985 8.570 1.00 96.62 91 TYR A N 1
ATOM 707 C CA . TYR A 1 91 ? -1.259 -9.555 7.727 1.00 96.62 91 TYR A CA 1
ATOM 708 C C . TYR A 1 91 ? -1.793 -9.707 6.309 1.00 96.62 91 TYR A C 1
ATOM 710 O O . TYR A 1 91 ? -2.714 -10.488 6.063 1.00 96.62 91 TYR A O 1
ATOM 718 N N . VAL A 1 92 ? -1.238 -8.941 5.377 1.00 98.00 92 VAL A N 1
ATOM 719 C CA . VAL A 1 92 ? -1.772 -8.788 4.015 1.00 98.00 92 VAL A CA 1
ATOM 720 C C . VAL A 1 92 ? -0.646 -8.812 2.990 1.00 98.00 92 VAL A C 1
ATOM 722 O O . VAL A 1 92 ? 0.525 -8.779 3.356 1.00 98.00 92 VAL A O 1
ATOM 725 N N . LYS A 1 93 ? -0.981 -8.910 1.702 1.00 97.69 93 LYS A N 1
ATOM 726 C CA . LYS A 1 93 ? 0.016 -9.003 0.626 1.00 97.69 93 LYS A CA 1
ATOM 727 C C . LYS A 1 93 ? 0.256 -7.661 -0.058 1.00 97.69 93 LYS A C 1
ATOM 729 O O . LYS A 1 93 ? -0.665 -6.852 -0.178 1.00 97.69 93 LYS A O 1
ATOM 734 N N . VAL A 1 94 ? 1.466 -7.478 -0.585 1.00 98.12 94 VAL A N 1
ATOM 735 C CA . VAL A 1 94 ? 1.768 -6.426 -1.567 1.00 98.12 94 VAL A CA 1
ATOM 736 C C . VAL A 1 94 ? 1.129 -6.799 -2.904 1.00 98.12 94 VAL A C 1
ATOM 738 O O . VAL A 1 94 ? 1.469 -7.831 -3.492 1.00 98.12 94 VAL A O 1
ATOM 741 N N . LEU A 1 95 ? 0.181 -5.983 -3.364 1.00 97.94 95 LEU A N 1
ATOM 742 C CA . LEU A 1 95 ? -0.591 -6.219 -4.589 1.00 97.94 95 LEU A CA 1
ATOM 743 C C . LEU A 1 95 ? -0.239 -5.245 -5.714 1.00 97.94 95 LEU A C 1
ATOM 745 O O . LEU A 1 95 ? -0.463 -5.562 -6.884 1.00 97.94 95 LEU A O 1
ATOM 749 N N . ASP A 1 96 ? 0.292 -4.072 -5.377 1.00 97.88 96 ASP A N 1
ATOM 750 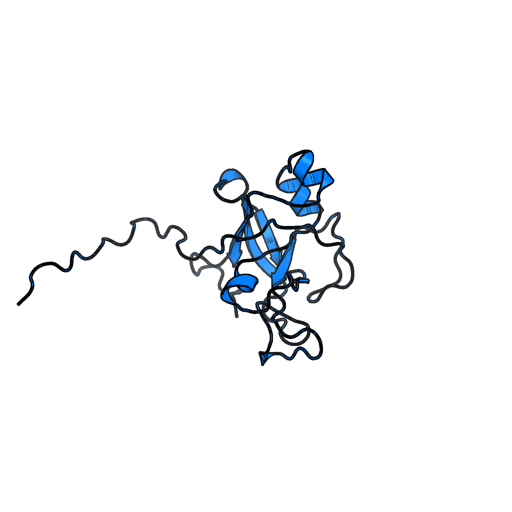C CA . ASP A 1 96 ? 0.465 -2.995 -6.345 1.00 97.88 96 ASP A CA 1
ATOM 751 C C . ASP A 1 96 ? 1.569 -1.999 -5.956 1.00 97.88 96 ASP A C 1
ATOM 753 O O . ASP A 1 96 ? 2.098 -2.029 -4.842 1.00 97.88 96 ASP A O 1
ATOM 757 N N . GLY A 1 97 ? 1.901 -1.112 -6.890 1.00 96.81 97 GLY A N 1
ATOM 758 C CA . GLY A 1 97 ? 2.762 0.046 -6.707 1.00 96.81 97 GLY A CA 1
ATOM 759 C C . GLY A 1 97 ? 1.951 1.344 -6.754 1.00 96.81 97 GLY A C 1
ATOM 760 O O . GLY A 1 97 ? 1.051 1.491 -7.574 1.00 96.81 97 GLY A O 1
ATOM 761 N N . CYS A 1 98 ? 2.280 2.300 -5.890 1.00 96.62 98 CYS A N 1
ATOM 762 C CA . CYS A 1 98 ? 1.629 3.604 -5.792 1.00 96.62 98 CYS A CA 1
ATOM 763 C C . CYS A 1 98 ? 2.659 4.733 -5.836 1.00 96.62 98 CYS A C 1
ATOM 765 O O . CYS A 1 98 ? 3.715 4.639 -5.223 1.00 96.62 98 CYS A O 1
ATOM 767 N N . TYR A 1 99 ? 2.347 5.830 -6.522 1.00 93.69 99 TYR A N 1
ATOM 768 C CA . TYR A 1 99 ? 3.283 6.952 -6.642 1.00 93.69 99 TYR A CA 1
ATOM 769 C C . TYR A 1 99 ? 3.351 7.837 -5.391 1.00 93.69 99 TYR A C 1
ATOM 771 O O . TYR A 1 99 ? 4.404 8.382 -5.068 1.00 93.69 99 TYR A O 1
ATOM 779 N N . PHE A 1 100 ? 2.232 8.001 -4.677 1.00 94.25 100 PHE A N 1
ATOM 780 C CA . PHE A 1 100 ? 2.098 8.902 -3.517 1.00 94.25 100 PHE A CA 1
ATOM 781 C C . PHE A 1 100 ? 2.488 10.372 -3.779 1.00 94.25 100 PHE A C 1
ATOM 783 O O . PHE A 1 100 ? 2.559 11.155 -2.837 1.00 94.25 100 PHE A O 1
ATOM 790 N N . ASN A 1 101 ? 2.732 10.766 -5.037 1.00 93.00 101 ASN A N 1
ATOM 791 C CA . ASN A 1 101 ? 3.384 12.031 -5.397 1.00 93.00 101 ASN A CA 1
ATOM 792 C C . ASN A 1 101 ? 4.729 12.254 -4.677 1.00 93.00 101 ASN A C 1
ATOM 794 O O . ASN A 1 101 ? 5.144 13.395 -4.474 1.00 93.00 101 ASN A O 1
ATOM 798 N N . ALA A 1 102 ? 5.406 11.171 -4.287 1.00 93.25 102 ALA A N 1
ATOM 799 C CA . ALA A 1 102 ? 6.675 11.222 -3.580 1.00 93.25 102 ALA A CA 1
ATOM 800 C C . ALA A 1 102 ? 7.839 11.131 -4.574 1.00 93.25 102 ALA A C 1
ATOM 802 O O . ALA A 1 102 ? 7.934 10.182 -5.350 1.00 93.25 102 ALA A O 1
ATOM 803 N N . GLN A 1 103 ? 8.736 12.118 -4.527 1.00 93.31 103 GLN A N 1
ATOM 804 C CA . GLN A 1 103 ? 9.903 12.204 -5.416 1.00 93.31 103 GLN A CA 1
ATOM 805 C C . GLN A 1 103 ? 11.193 11.687 -4.770 1.00 93.31 103 GLN A C 1
ATOM 807 O O . GLN A 1 103 ? 12.223 11.599 -5.435 1.00 93.31 103 GLN A O 1
ATOM 812 N N . THR A 1 104 ? 11.162 11.358 -3.479 1.00 92.25 104 THR A N 1
ATOM 813 C CA . THR A 1 104 ? 12.347 10.951 -2.725 1.00 92.25 104 THR A CA 1
ATOM 814 C C . THR A 1 104 ? 12.045 9.762 -1.807 1.00 92.25 104 THR A C 1
ATOM 816 O O . THR A 1 104 ? 10.908 9.620 -1.340 1.00 92.25 104 THR A O 1
ATOM 819 N N . PRO A 1 105 ? 13.038 8.895 -1.524 1.00 90.75 105 PRO A N 1
ATOM 820 C CA . PRO A 1 105 ? 12.839 7.717 -0.678 1.00 90.75 105 PRO A CA 1
ATOM 821 C C . PRO A 1 105 ? 12.415 8.020 0.762 1.00 90.75 105 PRO A C 1
ATOM 823 O O . PRO A 1 105 ? 11.629 7.272 1.332 1.00 90.75 105 PRO A O 1
ATOM 826 N N . ASP A 1 106 ? 12.908 9.105 1.358 1.00 88.25 106 ASP A N 1
ATOM 827 C CA . ASP A 1 106 ? 12.566 9.515 2.727 1.00 88.25 106 ASP A CA 1
ATOM 828 C C . ASP A 1 106 ? 11.081 9.862 2.887 1.00 88.25 106 ASP A C 1
ATOM 830 O O . ASP A 1 106 ? 10.515 9.663 3.960 1.00 88.25 106 ASP A O 1
ATOM 834 N N . VAL A 1 107 ? 10.437 10.305 1.805 1.00 88.44 107 VAL A N 1
ATOM 835 C CA . VAL A 1 107 ? 8.988 10.494 1.754 1.00 88.44 107 VAL A CA 1
ATOM 836 C C . VAL A 1 107 ? 8.311 9.187 1.352 1.00 88.44 107 VAL A C 1
ATOM 838 O O . VAL A 1 107 ? 7.502 8.652 2.102 1.00 88.44 107 VAL A O 1
ATOM 841 N N . GLY A 1 108 ? 8.653 8.641 0.183 1.00 92.94 108 GLY A N 1
ATOM 842 C CA . GLY A 1 108 ? 7.896 7.558 -0.440 1.00 92.94 108 GLY A CA 1
ATOM 843 C C . GLY A 1 108 ? 7.971 6.223 0.299 1.00 92.94 108 GLY A C 1
ATOM 844 O O . GLY A 1 108 ? 6.955 5.545 0.431 1.00 92.94 108 GLY A O 1
ATOM 845 N N . CYS A 1 109 ? 9.134 5.838 0.833 1.00 92.88 109 CYS A N 1
ATOM 846 C CA . CYS A 1 109 ? 9.319 4.506 1.417 1.00 92.88 109 CYS A CA 1
ATOM 847 C C . CYS A 1 109 ? 8.479 4.255 2.676 1.00 92.88 109 CYS A C 1
ATOM 849 O O . CYS A 1 109 ? 8.309 3.098 3.052 1.00 92.88 109 CYS A O 1
ATOM 851 N N . PHE A 1 110 ? 7.962 5.303 3.318 1.00 94.44 110 PHE A N 1
ATOM 852 C CA . PHE A 1 110 ? 7.133 5.192 4.516 1.00 94.44 110 PHE A CA 1
ATOM 853 C C . PHE A 1 110 ? 5.639 5.102 4.198 1.00 94.44 110 PHE A C 1
ATOM 855 O O . PHE A 1 110 ? 4.863 4.634 5.035 1.00 94.44 110 PHE A O 1
ATOM 862 N N . GLU A 1 111 ? 5.231 5.527 3.002 1.00 95.88 111 GLU A N 1
ATOM 863 C CA . GLU A 1 111 ? 3.828 5.604 2.617 1.00 95.88 111 GLU A CA 1
ATOM 864 C C . GLU A 1 111 ? 3.278 4.257 2.145 1.00 95.88 111 GLU A C 1
ATOM 866 O O . GLU A 1 111 ? 3.964 3.436 1.531 1.00 95.88 111 GLU A O 1
ATOM 871 N N . ILE A 1 112 ? 1.996 4.042 2.437 1.00 97.81 112 ILE A N 1
ATOM 872 C CA . ILE A 1 112 ? 1.271 2.829 2.072 1.00 97.81 112 ILE A CA 1
ATOM 873 C C . ILE A 1 112 ? -0.170 3.168 1.712 1.00 97.81 112 ILE A C 1
ATOM 875 O O . ILE A 1 112 ? -0.844 3.929 2.413 1.00 97.81 112 ILE A O 1
ATOM 879 N N . GLY A 1 113 ? -0.646 2.595 0.612 1.00 97.62 113 GLY A N 1
ATOM 880 C CA . GLY A 1 113 ? -2.057 2.588 0.248 1.00 97.62 113 GLY A CA 1
ATOM 881 C C . GLY A 1 113 ? -2.649 1.221 0.553 1.00 97.62 113 GLY A C 1
ATOM 882 O O . GLY A 1 113 ? -1.951 0.207 0.536 1.00 97.62 113 GLY A O 1
ATOM 883 N N . VAL A 1 114 ? -3.941 1.182 0.846 1.00 98.38 114 VAL A N 1
ATOM 884 C CA . VAL A 1 114 ? -4.653 -0.048 1.214 1.00 98.38 114 VAL A CA 1
ATOM 885 C C . VAL A 1 114 ? -5.732 -0.365 0.186 1.00 98.38 114 VAL A C 1
ATOM 887 O O . VAL A 1 114 ? -6.185 0.494 -0.549 1.00 98.38 114 VAL A O 1
ATOM 890 N N . THR A 1 115 ? -6.172 -1.606 0.106 1.00 98.50 115 THR A N 1
ATOM 891 C CA . THR A 1 115 ? -7.423 -1.966 -0.594 1.00 98.50 115 THR A CA 1
ATOM 892 C C . THR A 1 115 ? -8.641 -1.436 0.165 1.00 98.50 115 THR A C 1
ATOM 894 O O . THR A 1 115 ? -8.558 -1.201 1.371 1.00 98.50 115 THR A O 1
ATOM 897 N N . LEU A 1 116 ? -9.789 -1.269 -0.496 1.00 98.38 116 LEU A N 1
ATOM 898 C CA . LEU A 1 116 ? -11.027 -0.820 0.151 1.00 98.38 116 LEU A CA 1
ATOM 899 C C . LEU A 1 116 ? -11.513 -1.834 1.202 1.00 98.38 116 LEU A C 1
ATOM 901 O O . LEU A 1 116 ? -11.951 -1.448 2.285 1.00 98.38 116 LEU A O 1
ATOM 905 N N . ALA A 1 117 ? -11.365 -3.132 0.931 1.00 98.50 117 ALA A N 1
ATOM 906 C CA . ALA A 1 117 ? -11.634 -4.195 1.897 1.00 98.50 117 ALA A CA 1
ATOM 907 C C . ALA A 1 117 ? -10.802 -4.019 3.178 1.00 98.50 117 ALA A C 1
ATOM 909 O O . ALA A 1 117 ? -11.329 -4.092 4.290 1.00 98.50 117 ALA A O 1
ATOM 910 N N . LEU A 1 118 ? -9.503 -3.740 3.028 1.00 98.50 118 LEU A N 1
ATOM 911 C CA . LEU A 1 118 ? -8.601 -3.519 4.154 1.00 98.50 118 LEU A CA 1
ATOM 912 C C . LEU A 1 118 ? -8.873 -2.183 4.859 1.00 98.50 118 LEU A C 1
ATOM 914 O O . LEU A 1 118 ? -8.879 -2.139 6.087 1.00 98.50 118 LEU A O 1
ATOM 918 N N . PHE A 1 119 ? -9.162 -1.122 4.105 1.00 98.44 119 PHE A N 1
ATOM 919 C CA . PHE A 1 119 ? -9.596 0.171 4.631 1.00 98.44 119 PHE A CA 1
ATOM 920 C C . PHE A 1 119 ? -10.791 0.006 5.573 1.00 98.44 119 PHE A C 1
ATOM 922 O O . PHE A 1 119 ? -10.721 0.420 6.726 1.00 98.44 119 PHE A O 1
ATOM 929 N N . ASN A 1 120 ? -11.842 -0.690 5.128 1.00 98.12 120 ASN A N 1
ATOM 930 C CA . ASN A 1 120 ? -13.028 -0.967 5.939 1.00 98.12 120 ASN A CA 1
ATOM 931 C C . ASN A 1 120 ? -12.712 -1.834 7.165 1.00 98.12 120 ASN A C 1
ATOM 933 O O . ASN A 1 120 ? -13.281 -1.624 8.237 1.00 98.12 120 ASN A O 1
ATOM 937 N N . LYS A 1 121 ? -11.770 -2.776 7.038 1.00 97.81 121 LYS A N 1
ATOM 938 C CA . LYS A 1 121 ? -11.326 -3.634 8.145 1.00 97.81 121 LYS A CA 1
ATOM 939 C C . LYS A 1 121 ? -10.640 -2.854 9.270 1.00 97.81 121 LYS A C 1
ATOM 941 O O . LYS A 1 121 ? -10.713 -3.270 10.422 1.00 97.81 121 LYS A O 1
ATOM 946 N N . PHE A 1 122 ? -10.042 -1.703 8.963 1.00 97.94 122 PHE A N 1
ATOM 947 C CA . PHE A 1 122 ? -9.496 -0.778 9.962 1.00 97.94 122 PHE A CA 1
ATOM 948 C C . PHE A 1 122 ? -10.548 0.106 10.646 1.00 97.94 122 PHE A C 1
ATOM 950 O O . PHE A 1 122 ? -10.183 1.015 11.395 1.00 97.94 122 PHE A O 1
ATOM 957 N N . ASN A 1 123 ? -11.837 -0.174 10.426 1.00 97.06 123 ASN A N 1
ATOM 958 C CA . ASN A 1 123 ? -12.967 0.521 11.033 1.00 97.06 123 ASN A CA 1
ATOM 959 C C . ASN A 1 123 ? -12.830 2.056 10.927 1.00 97.06 123 ASN A C 1
ATOM 961 O O . ASN A 1 123 ? -12.645 2.741 11.939 1.00 97.06 123 ASN A O 1
ATOM 965 N N . PRO A 1 124 ? -12.844 2.597 9.697 1.00 97.50 124 PRO A N 1
ATOM 966 C CA . PRO A 1 124 ? -12.661 4.018 9.454 1.00 97.50 124 PRO A CA 1
ATOM 967 C C . PRO A 1 124 ? -13.806 4.812 10.090 1.00 97.50 124 PRO A C 1
ATOM 969 O O . PRO A 1 124 ? -14.956 4.367 10.115 1.00 97.50 124 PRO A O 1
ATOM 972 N N . THR A 1 125 ? -13.506 6.012 10.578 1.00 97.50 125 THR A N 1
ATOM 973 C CA . THR A 1 125 ? -14.542 6.960 11.016 1.00 97.50 125 THR A CA 1
ATOM 974 C C . THR A 1 125 ? -15.408 7.411 9.836 1.00 97.50 125 THR A C 1
ATOM 976 O O . THR A 1 125 ? -15.015 7.277 8.680 1.00 97.50 125 THR A O 1
ATOM 979 N N . GLU A 1 126 ? -16.571 8.010 10.098 1.00 97.88 126 GLU A N 1
ATOM 980 C CA . GLU A 1 126 ? -17.431 8.532 9.022 1.00 97.88 126 GLU A CA 1
ATOM 981 C C . GLU A 1 126 ? -16.719 9.567 8.141 1.00 97.88 126 GLU A C 1
ATOM 983 O O . GLU A 1 126 ? -16.858 9.536 6.921 1.00 97.88 126 GLU A O 1
ATOM 988 N N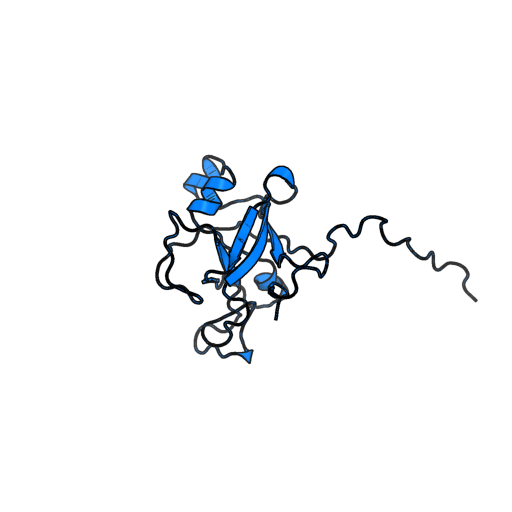 . LYS A 1 127 ? -15.882 10.425 8.736 1.00 97.56 127 LYS A N 1
ATOM 989 C CA . LYS A 1 127 ? -15.048 11.363 7.978 1.00 97.56 127 LYS A CA 1
ATOM 990 C C . LYS A 1 127 ? -14.032 10.627 7.101 1.00 97.56 127 LYS A C 1
ATOM 992 O O . LYS A 1 127 ? -13.903 10.929 5.921 1.00 97.56 127 LYS A O 1
ATOM 997 N N . GLU A 1 128 ? -13.333 9.644 7.665 1.00 97.75 128 GLU A N 1
ATOM 998 C CA . GLU A 1 128 ? -12.371 8.829 6.914 1.00 97.75 128 GLU A CA 1
ATOM 999 C C . GLU A 1 128 ? -13.047 8.122 5.731 1.00 97.75 128 GLU A C 1
ATOM 1001 O O . GLU A 1 128 ? -12.495 8.122 4.633 1.00 97.75 128 GLU A O 1
ATOM 1006 N N . LYS A 1 129 ? -14.258 7.575 5.919 1.00 97.19 129 LY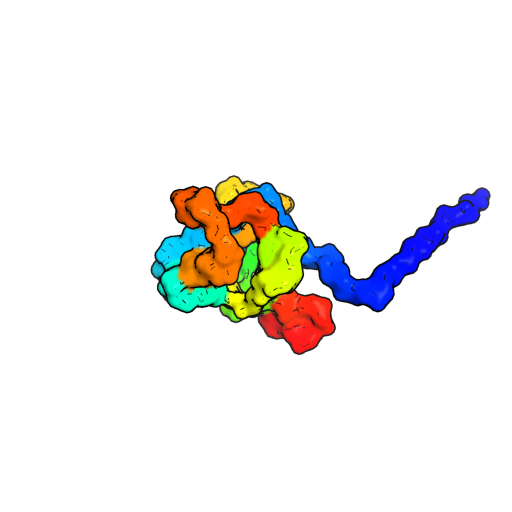S A N 1
ATOM 1007 C CA . LYS A 1 129 ? -15.055 6.953 4.847 1.00 97.19 129 LYS A CA 1
ATOM 1008 C C . LYS A 1 129 ? -15.411 7.943 3.743 1.00 97.19 129 LYS A C 1
ATOM 1010 O O . LYS A 1 129 ? -15.236 7.616 2.573 1.00 97.19 129 LYS A O 1
ATOM 1015 N N . GLN A 1 130 ? -15.898 9.130 4.110 1.00 96.69 130 GLN A N 1
ATOM 1016 C CA . GLN A 1 130 ? -16.263 10.184 3.157 1.00 96.69 130 GLN A CA 1
ATOM 1017 C C . GLN A 1 130 ? -15.064 10.623 2.312 1.00 96.69 130 GLN A C 1
ATOM 1019 O O . GLN A 1 130 ? -15.189 10.783 1.101 1.00 96.69 130 GLN A O 1
ATOM 1024 N N . ASP A 1 131 ? -13.901 10.770 2.946 1.00 96.56 131 ASP A N 1
ATOM 1025 C CA . ASP A 1 131 ? -12.685 11.262 2.297 1.00 96.56 131 ASP A CA 1
ATOM 1026 C C . ASP A 1 131 ? -11.835 10.147 1.659 1.00 96.56 131 ASP A C 1
ATOM 1028 O O . ASP A 1 131 ? -10.870 10.428 0.944 1.00 96.56 131 ASP A O 1
ATOM 1032 N N . GLY A 1 132 ? -12.160 8.882 1.942 1.00 95.75 132 GLY A N 1
ATOM 1033 C CA . GLY A 1 132 ? -11.421 7.698 1.506 1.00 95.75 132 GLY A CA 1
ATOM 1034 C C . GLY A 1 132 ? -9.990 7.611 2.037 1.00 95.75 132 GLY A C 1
ATOM 1035 O O . GLY A 1 132 ? -9.103 7.108 1.344 1.00 95.75 132 GLY A O 1
ATOM 1036 N N . LYS A 1 133 ? -9.746 8.132 3.245 1.00 96.62 133 LYS A N 1
ATOM 1037 C CA . LYS A 1 133 ? -8.407 8.277 3.838 1.00 96.62 133 LYS A CA 1
ATOM 1038 C C . LYS A 1 133 ? -8.399 7.901 5.312 1.00 96.62 133 LYS A C 1
ATOM 1040 O O . LYS A 1 133 ? -9.298 8.300 6.036 1.00 96.62 133 LYS A O 1
ATOM 1045 N N . LEU A 1 134 ? -7.366 7.192 5.763 1.00 96.69 134 LEU A N 1
ATOM 1046 C CA . LEU A 1 134 ? -7.078 6.928 7.177 1.00 96.69 134 LEU A CA 1
ATOM 1047 C C . LEU A 1 134 ? -6.119 8.004 7.696 1.00 96.69 134 LEU A C 1
ATOM 1049 O O . LEU A 1 134 ? -4.931 7.990 7.372 1.00 96.69 134 LEU A O 1
ATOM 1053 N N . TYR A 1 135 ? -6.633 8.960 8.472 1.00 95.25 135 TYR A N 1
ATOM 1054 C CA . TYR A 1 135 ? -5.920 10.207 8.793 1.00 95.25 135 TYR A CA 1
ATOM 1055 C C . TYR A 1 135 ? -4.803 10.054 9.822 1.00 95.25 135 TYR A C 1
ATOM 1057 O O . TYR A 1 135 ? -3.812 10.774 9.756 1.00 95.25 135 TYR A O 1
ATOM 1065 N N . GLU A 1 136 ? -4.944 9.115 10.755 1.00 91.94 136 GLU A N 1
ATOM 1066 C CA . GLU A 1 136 ? -3.904 8.819 11.751 1.00 91.94 136 GLU A CA 1
ATOM 1067 C C . GLU A 1 136 ? -2.686 8.112 11.131 1.00 91.94 136 GLU A C 1
ATOM 1069 O O . GLU A 1 136 ? -1.638 8.000 11.771 1.00 91.94 136 GLU A O 1
ATOM 1074 N N . GLY A 1 137 ? -2.817 7.650 9.884 1.00 92.19 137 GLY A N 1
ATOM 1075 C CA . GLY A 1 137 ? -1.789 6.894 9.195 1.00 92.19 137 GLY A CA 1
ATOM 1076 C C . GLY A 1 137 ? -1.656 5.459 9.701 1.00 92.19 137 GLY A C 1
ATOM 1077 O O . GLY A 1 137 ? -2.423 4.973 10.541 1.00 92.19 137 GLY A O 1
ATOM 1078 N N . MET A 1 138 ? -0.649 4.775 9.168 1.00 96.31 138 MET A N 1
ATOM 1079 C CA . MET A 1 138 ? -0.425 3.351 9.386 1.00 96.31 138 MET A CA 1
ATOM 1080 C C . MET A 1 138 ? 0.982 3.096 9.910 1.00 96.31 138 MET A C 1
ATOM 1082 O O . MET A 1 138 ? 1.924 3.832 9.617 1.00 96.31 138 MET A O 1
ATOM 1086 N N . THR A 1 139 ? 1.116 2.013 10.661 1.00 95.81 139 THR A N 1
ATOM 1087 C CA . THR A 1 139 ? 2.399 1.414 11.015 1.00 95.81 139 THR A CA 1
ATOM 1088 C C . THR A 1 139 ? 2.492 0.073 10.303 1.00 95.81 139 THR A C 1
ATOM 1090 O O . THR A 1 139 ? 1.602 -0.763 10.465 1.00 95.81 139 THR A O 1
ATOM 1093 N N . TRP A 1 140 ? 3.543 -0.144 9.522 1.00 95.94 140 TRP A N 1
ATOM 1094 C CA . TRP A 1 140 ? 3.703 -1.353 8.718 1.00 95.94 140 TRP A CA 1
ATOM 1095 C C . TRP A 1 140 ? 5.175 -1.749 8.573 1.00 95.94 140 TRP A C 1
ATOM 1097 O O . TRP A 1 140 ? 6.069 -0.944 8.822 1.00 95.94 140 TRP A O 1
ATOM 1107 N N . ASP A 1 141 ? 5.423 -3.007 8.228 1.00 95.00 141 ASP A N 1
ATOM 1108 C CA . ASP A 1 141 ? 6.719 -3.518 7.760 1.00 95.00 141 ASP A CA 1
ATOM 1109 C C . ASP A 1 141 ? 6.486 -4.876 7.080 1.00 95.00 141 ASP A C 1
ATOM 1111 O O . ASP A 1 141 ? 5.421 -5.495 7.215 1.00 95.00 141 ASP A O 1
ATOM 1115 N N . PHE A 1 142 ? 7.488 -5.369 6.369 1.00 94.81 142 PHE A N 1
ATOM 1116 C CA . PHE A 1 142 ? 7.512 -6.739 5.888 1.00 94.81 142 PHE A CA 1
ATOM 1117 C C . PHE A 1 142 ? 7.441 -7.731 7.055 1.00 94.81 142 PHE A C 1
ATOM 1119 O O . PHE A 1 142 ? 8.049 -7.543 8.108 1.00 94.81 142 PHE A O 1
ATOM 1126 N N . ASN A 1 143 ? 6.667 -8.807 6.882 1.00 92.06 143 ASN A N 1
ATOM 1127 C CA . ASN A 1 143 ? 6.476 -9.824 7.916 1.00 92.06 143 ASN A CA 1
ATOM 1128 C C . ASN A 1 143 ? 7.685 -10.772 7.986 1.00 92.06 143 ASN A C 1
ATOM 1130 O O . ASN A 1 143 ? 7.573 -11.932 7.589 1.00 92.06 143 ASN A O 1
ATOM 1134 N N . ASP A 1 144 ? 8.818 -10.246 8.451 1.00 87.94 144 ASP A N 1
ATOM 1135 C CA . ASP A 1 144 ? 10.095 -10.944 8.671 1.00 87.94 144 ASP A CA 1
ATOM 1136 C C . ASP A 1 144 ? 10.868 -10.372 9.883 1.00 87.94 144 ASP A C 1
ATOM 1138 O O . ASP A 1 144 ? 12.090 -10.433 9.975 1.00 87.94 144 ASP A O 1
ATOM 1142 N N . LEU A 1 145 ? 10.159 -9.764 10.834 1.00 75.06 145 LEU A N 1
ATOM 1143 C CA . LEU A 1 145 ? 10.783 -9.075 11.971 1.00 75.06 145 LEU A CA 1
ATOM 1144 C C . LEU A 1 1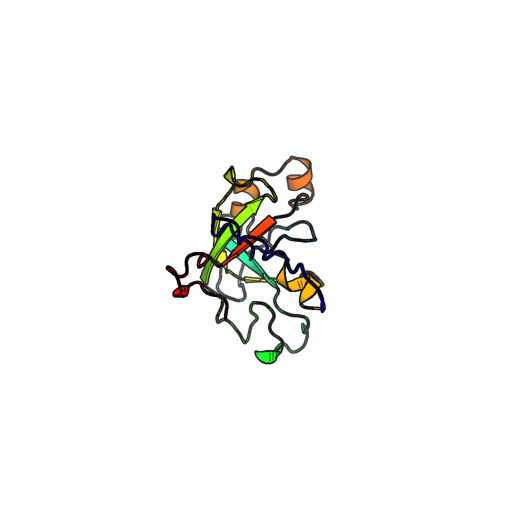45 ? 11.642 -9.999 12.848 1.00 75.06 145 LEU A C 1
ATOM 1146 O O . LEU A 1 145 ? 12.669 -9.567 13.367 1.00 75.06 145 LEU A O 1
ATOM 1150 N N . ASP A 1 146 ? 11.234 -11.261 12.978 1.00 77.06 146 ASP A N 1
ATOM 1151 C CA . ASP A 1 146 ? 11.922 -12.268 13.790 1.00 77.06 146 ASP A CA 1
ATOM 1152 C C . ASP A 1 146 ? 12.971 -13.062 12.982 1.00 77.06 146 ASP A C 1
ATOM 1154 O O . ASP A 1 146 ? 13.635 -13.948 13.523 1.00 77.06 146 ASP A O 1
ATOM 1158 N N . GLY A 1 147 ? 13.128 -12.767 11.682 1.00 77.31 147 GLY A N 1
ATOM 1159 C CA . GLY A 1 147 ? 14.019 -13.488 10.763 1.00 77.31 147 GLY A CA 1
ATOM 1160 C C . GLY A 1 147 ? 13.586 -14.929 10.454 1.00 77.31 147 GLY A C 1
ATOM 1161 O O . GLY A 1 147 ? 14.343 -15.693 9.855 1.00 77.31 147 GLY A O 1
ATOM 1162 N N . ASP A 1 148 ? 12.382 -15.321 10.875 1.00 82.50 148 ASP A N 1
ATOM 1163 C CA . ASP A 1 148 ? 11.797 -16.652 10.692 1.00 82.50 148 ASP A CA 1
ATOM 1164 C C . ASP A 1 148 ? 11.022 -16.788 9.367 1.00 82.50 148 ASP A C 1
ATOM 1166 O O . ASP A 1 148 ? 10.669 -17.895 8.953 1.00 82.50 148 ASP A O 1
ATOM 1170 N N . LYS A 1 149 ? 10.772 -15.669 8.675 1.00 86.19 149 LYS A N 1
ATOM 1171 C CA . LYS A 1 149 ? 9.949 -15.574 7.462 1.00 86.19 149 LYS A CA 1
ATOM 1172 C C . LYS A 1 149 ? 10.702 -14.855 6.352 1.00 86.19 149 LYS A C 1
ATOM 1174 O O . LYS A 1 149 ? 10.158 -13.984 5.673 1.00 86.19 149 LYS A O 1
ATOM 1179 N N . THR A 1 150 ? 11.924 -15.303 6.091 1.00 87.75 150 THR A N 1
ATOM 1180 C CA . THR A 1 150 ? 12.854 -14.679 5.133 1.00 87.75 150 THR A CA 1
ATOM 1181 C C . THR A 1 150 ? 12.310 -14.559 3.703 1.00 87.75 150 THR A C 1
ATOM 1183 O O . THR A 1 150 ? 12.723 -13.702 2.925 1.00 87.75 150 THR A O 1
ATOM 1186 N N . ALA A 1 151 ? 11.309 -15.365 3.334 1.00 89.50 151 ALA A N 1
ATOM 1187 C CA . ALA A 1 151 ? 10.581 -15.200 2.075 1.00 89.50 151 ALA A CA 1
ATOM 1188 C C . ALA A 1 151 ? 9.889 -13.823 1.953 1.00 89.50 151 ALA A C 1
ATOM 1190 O O . ALA A 1 151 ? 9.703 -13.316 0.843 1.00 89.50 151 ALA A O 1
ATOM 1191 N N . ASN A 1 152 ? 9.540 -13.198 3.079 1.00 92.12 152 ASN A N 1
ATOM 1192 C CA . ASN A 1 152 ? 8.933 -11.876 3.156 1.00 92.12 152 ASN A CA 1
ATOM 1193 C C . ASN A 1 152 ? 9.950 -10.748 3.345 1.00 92.12 152 ASN A C 1
ATOM 1195 O O . ASN A 1 152 ? 9.521 -9.605 3.259 1.00 92.12 152 ASN A O 1
ATOM 1199 N N . SER A 1 153 ? 11.249 -11.005 3.547 1.00 88.62 153 SER A N 1
ATOM 1200 C CA . SER A 1 153 ? 12.231 -9.920 3.701 1.00 88.62 153 SER A CA 1
ATOM 1201 C C . SER A 1 153 ? 12.185 -8.967 2.497 1.00 88.62 153 SER A C 1
ATOM 1203 O O . SER A 1 153 ? 12.058 -9.451 1.361 1.00 88.62 153 SER A O 1
ATOM 1205 N N . PRO A 1 154 ? 12.301 -7.643 2.700 1.00 86.06 154 PRO A N 1
ATOM 1206 C CA . PRO A 1 154 ? 12.391 -6.700 1.592 1.00 86.06 154 PRO A CA 1
ATOM 1207 C C . PRO A 1 154 ? 13.649 -6.951 0.751 1.00 86.06 154 PRO A C 1
ATOM 1209 O O . PRO A 1 154 ? 14.699 -7.306 1.291 1.00 86.06 154 PRO A O 1
ATOM 1212 N N . VAL A 1 155 ? 13.537 -6.737 -0.564 1.00 81.25 155 VAL A N 1
ATOM 1213 C CA . VAL A 1 155 ? 14.636 -6.825 -1.555 1.00 81.25 155 VAL A CA 1
ATOM 1214 C C . VAL A 1 155 ? 14.929 -5.473 -2.190 1.00 81.25 155 VAL A C 1
ATOM 1216 O O . VAL A 1 155 ? 13.950 -4.740 -2.458 1.00 81.25 155 VAL A O 1
#

Radius of gyration: 17.01 Å; chains: 1; bounding box: 58×29×49 Å

Organism: NCBI:txid56615